Protein AF-A0A7W4D0I1-F1 (afdb_monomer_lite)

Foldseek 3Di:
DDPPADWDKDWDFDKDWAFDADPVRHFDADPVRHGDTDIDRPGTDIDTDGDPVRDDDDDDPDPCPPDPDAQADAAQPCLQVVLQVLLVVLVAHEDEEADPPDDQWDADLPNRYTYGYPPGHNLRSSLSSQLRSQCSVPPNPDDDDDDVVVSSVRSNVSSQVSCVVRVNHPDPPDD

Secondary structure (DSSP, 8-state):
--TTPPPEEEEEEEEEEEEPB-TTSPBPB-TTSPBPEEEEEEEEEEEEE--GGGS-SSPPPP--TT---PPPSPPPTTHHHHHHHHHHHTT-EEEEE--SS--SEEEETTTTEEEEESSS-HHHHHHHHHHHHHHHHHHTT--S-S-HHHHHHHHHHHHHHHHHHTT--S-----

pLDDT: mean 85.08, std 14.11, range [25.06, 98.12]

Sequence (175 aa):
MRRGETGIKVLAPITLREPRLDDAGRPVRDDQGRVMCRTQVVATKPVTVFDVRQTDGPPLPDPKIGEVVLLPGQAPAGLWERLQGLLEERGFDVRRGAELGGPNGYTDFGGRLVMVRDNVADAQAVKTLAHEAGHVLLHQDQASRDCRGILEVEAESVAYMVTSAHGLASTRLTT

Radius of gyration: 20.03 Å; chains: 1; bounding box: 41×49×53 Å

Structure (mmCIF, N/CA/C/O backbone):
data_AF-A0A7W4D0I1-F1
#
_entry.id   AF-A0A7W4D0I1-F1
#
loop_
_atom_site.group_PDB
_atom_site.id
_atom_site.type_symbol
_atom_site.label_atom_id
_atom_site.label_alt_id
_atom_site.label_comp_id
_atom_site.label_asym_id
_atom_site.label_entity_id
_atom_site.label_seq_id
_atom_site.pdbx_PDB_ins_code
_atom_site.Cartn_x
_atom_site.Cartn_y
_atom_site.Cartn_z
_atom_site.occupancy
_atom_site.B_iso_or_equiv
_atom_site.auth_seq_id
_atom_site.auth_comp_id
_atom_site.auth_asym_id
_atom_site.auth_atom_id
_atom_site.pdbx_PDB_model_num
ATOM 1 N N . MET A 1 1 ? -9.069 10.649 29.332 1.00 74.12 1 MET A N 1
ATOM 2 C CA . MET A 1 1 ? -9.319 11.841 28.490 1.00 74.12 1 MET A CA 1
ATOM 3 C C . MET A 1 1 ? -9.527 13.034 29.397 1.00 74.12 1 MET A C 1
ATOM 5 O O . MET A 1 1 ? -10.189 12.877 30.422 1.00 74.12 1 MET A O 1
ATOM 9 N N . ARG A 1 2 ? -8.956 14.191 29.054 1.00 81.38 2 ARG A N 1
ATOM 10 C CA . ARG A 1 2 ? -9.125 15.391 29.877 1.00 81.38 2 ARG A CA 1
ATOM 11 C C . ARG A 1 2 ? -10.527 15.965 29.739 1.00 81.38 2 ARG A C 1
ATOM 13 O O . ARG A 1 2 ? -11.190 15.840 28.710 1.00 81.38 2 ARG A O 1
ATOM 20 N N . ARG A 1 3 ? -11.001 16.576 30.822 1.00 75.19 3 ARG A N 1
ATOM 21 C CA . ARG A 1 3 ? -12.336 17.169 30.892 1.00 75.19 3 ARG A CA 1
ATOM 22 C C . ARG A 1 3 ? -12.398 18.401 29.982 1.00 75.19 3 ARG A C 1
ATOM 24 O O . ARG A 1 3 ? -11.591 19.304 30.148 1.00 75.19 3 ARG A O 1
ATOM 31 N N . GLY A 1 4 ? -13.378 18.448 29.076 1.00 82.44 4 GLY A N 1
ATOM 32 C CA . GLY A 1 4 ? -13.618 19.591 28.178 1.00 82.44 4 GLY A CA 1
ATOM 33 C C . GLY A 1 4 ? -13.060 19.447 26.757 1.00 82.44 4 GLY A C 1
ATOM 34 O O . GLY A 1 4 ? -13.296 20.325 25.937 1.00 82.44 4 GLY A O 1
ATOM 35 N N . GLU A 1 5 ? -12.369 18.349 26.448 1.00 84.38 5 GLU A N 1
ATOM 36 C CA . GLU A 1 5 ? -11.822 18.086 25.113 1.00 84.38 5 GLU A CA 1
ATOM 37 C C . GLU A 1 5 ? -12.913 17.656 24.113 1.00 84.38 5 GLU A C 1
ATOM 39 O O . GLU A 1 5 ? -13.774 16.827 24.426 1.00 84.38 5 GLU A O 1
ATOM 44 N N . THR A 1 6 ? -12.860 18.188 22.889 1.00 87.31 6 THR A N 1
ATOM 45 C CA . THR A 1 6 ? -13.791 17.830 21.805 1.00 87.31 6 THR A CA 1
ATOM 46 C C . THR A 1 6 ? -13.306 16.577 21.086 1.00 87.31 6 THR A C 1
ATOM 48 O O . THR A 1 6 ? -12.170 16.528 20.616 1.00 87.31 6 THR A O 1
ATOM 51 N N . GLY A 1 7 ? -14.175 15.571 20.981 1.00 87.06 7 GLY A N 1
ATOM 52 C CA . GLY A 1 7 ? -13.873 14.331 20.271 1.00 87.06 7 GLY A CA 1
ATOM 53 C C . GLY A 1 7 ? -14.017 14.452 18.750 1.00 87.06 7 GLY A C 1
ATOM 54 O O . GLY A 1 7 ? -14.880 15.170 18.245 1.00 87.06 7 GLY A O 1
ATOM 55 N N . ILE A 1 8 ? -13.200 13.694 18.025 1.00 91.25 8 ILE A N 1
ATOM 56 C CA . ILE A 1 8 ? -13.204 13.583 16.564 1.00 91.25 8 ILE A CA 1
ATOM 57 C C . ILE A 1 8 ? -14.154 12.452 16.164 1.00 91.25 8 ILE A C 1
ATOM 59 O O . ILE A 1 8 ? -14.132 11.370 16.756 1.00 91.25 8 ILE A O 1
ATOM 63 N N . LYS A 1 9 ? -14.999 12.679 15.153 1.00 92.81 9 LYS A N 1
ATOM 64 C CA . LYS A 1 9 ? -15.847 11.627 14.581 1.00 92.81 9 LYS A CA 1
ATOM 65 C C . LYS A 1 9 ? -15.093 10.891 13.482 1.00 92.81 9 LYS A C 1
ATOM 67 O O . LYS A 1 9 ? -14.682 11.505 12.505 1.00 92.81 9 LYS A O 1
ATOM 72 N N . VA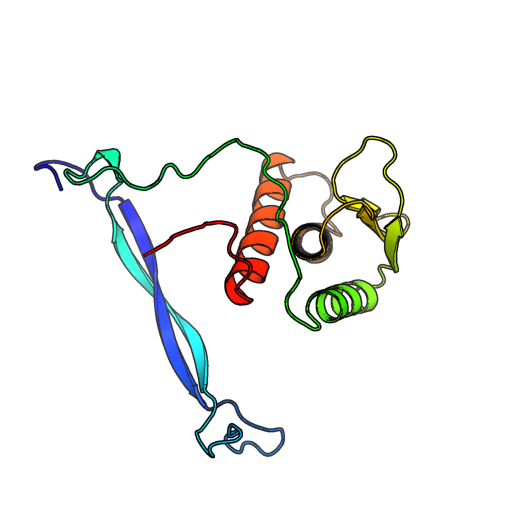L A 1 10 ? -14.964 9.577 13.629 1.00 90.56 10 VAL A N 1
ATOM 73 C CA . VAL A 1 10 ? -14.404 8.683 12.607 1.00 90.56 10 VAL A CA 1
ATOM 74 C C . VAL A 1 10 ? -15.415 7.600 12.260 1.00 90.56 10 VAL A C 1
ATOM 76 O O . VAL A 1 10 ? -16.260 7.239 13.081 1.00 90.56 10 VAL A O 1
ATOM 79 N N . LEU A 1 11 ? -15.355 7.082 11.037 1.00 92.12 11 LEU A N 1
ATOM 80 C CA . LEU A 1 11 ? -16.197 5.970 10.611 1.00 92.12 11 LEU A CA 1
ATOM 81 C C . LEU A 1 11 ? -15.545 4.653 11.039 1.00 92.12 11 LEU A C 1
ATOM 83 O O . LEU A 1 11 ? -14.493 4.281 10.530 1.00 92.12 11 LEU A O 1
ATOM 87 N N . ALA A 1 12 ? -16.171 3.945 11.977 1.00 88.00 12 ALA A N 1
ATOM 88 C CA . ALA A 1 12 ? -15.752 2.603 12.359 1.00 88.00 12 ALA A CA 1
ATOM 89 C C . ALA A 1 12 ? -16.418 1.561 11.451 1.00 88.00 12 ALA A C 1
ATOM 91 O O . ALA A 1 12 ? -17.631 1.657 11.221 1.00 88.00 12 ALA A O 1
ATOM 92 N N . PRO A 1 13 ? -15.676 0.546 10.976 1.00 88.69 13 PRO A N 1
ATOM 93 C CA . PRO A 1 13 ? -16.249 -0.527 10.181 1.00 88.69 13 PRO A CA 1
ATOM 94 C C . PRO A 1 13 ? -17.195 -1.388 11.025 1.00 88.69 13 PRO A C 1
ATOM 96 O O . PRO A 1 13 ? -16.907 -1.733 12.172 1.00 88.69 13 PRO A O 1
ATOM 99 N N . ILE A 1 14 ? -18.321 -1.768 10.433 1.00 91.06 14 ILE A N 1
ATOM 100 C CA . ILE A 1 14 ? -19.170 -2.864 10.892 1.00 91.06 14 ILE A CA 1
ATOM 101 C C . ILE A 1 14 ? -18.764 -4.075 10.063 1.00 91.06 14 ILE A C 1
ATOM 103 O O . ILE A 1 14 ? -18.907 -4.066 8.839 1.00 91.06 14 ILE A O 1
ATOM 107 N N . THR A 1 15 ? -18.216 -5.091 10.723 1.00 91.06 15 THR A N 1
ATOM 108 C CA . THR A 1 15 ? -17.700 -6.286 10.061 1.00 91.06 15 THR A CA 1
ATOM 109 C C . THR A 1 15 ? -18.642 -7.471 10.223 1.00 91.06 15 THR A C 1
ATOM 111 O O . THR A 1 15 ? -19.182 -7.719 11.300 1.00 91.06 15 THR A O 1
ATOM 114 N N . LEU A 1 16 ? -18.815 -8.219 9.138 1.00 91.62 16 LEU A N 1
ATOM 115 C CA . LEU A 1 16 ? -19.489 -9.507 9.111 1.00 91.62 16 LEU A CA 1
ATOM 116 C C . LEU A 1 16 ? -18.445 -10.592 8.845 1.00 91.62 16 LEU A C 1
ATOM 118 O O . LEU A 1 16 ? -17.603 -10.458 7.955 1.00 91.62 16 LEU A O 1
ATOM 122 N N . ARG A 1 17 ? -18.477 -11.660 9.641 1.00 91.62 17 ARG A N 1
ATOM 123 C CA . ARG A 1 17 ? -17.613 -12.824 9.450 1.00 91.62 17 ARG A CA 1
ATOM 124 C C . ARG A 1 17 ? -18.397 -13.883 8.688 1.00 91.62 17 ARG A C 1
ATOM 126 O O . ARG A 1 17 ? -19.325 -14.466 9.239 1.00 91.62 17 ARG A O 1
ATOM 133 N N . GLU A 1 18 ? -18.004 -14.137 7.446 1.00 91.62 18 GLU A N 1
ATOM 134 C CA . GLU A 1 18 ? -18.703 -15.058 6.547 1.00 91.62 18 GLU A CA 1
ATOM 135 C C . GLU A 1 18 ? -17.818 -16.249 6.173 1.00 91.62 18 GLU A C 1
ATOM 137 O O . GLU A 1 18 ? -16.609 -16.072 5.985 1.00 91.62 18 GLU A O 1
ATOM 142 N N . PRO A 1 19 ? -18.382 -17.461 6.033 1.00 92.38 19 PRO A N 1
ATOM 143 C CA . PRO A 1 19 ? -17.672 -18.596 5.460 1.00 92.38 19 PRO A CA 1
ATOM 144 C C . PRO A 1 19 ? -17.138 -18.269 4.066 1.00 92.38 19 PRO A C 1
ATOM 146 O O . PRO A 1 19 ? -17.846 -17.724 3.221 1.00 92.38 19 PRO A O 1
ATOM 149 N N . ARG A 1 20 ? -15.887 -18.634 3.807 1.00 91.00 20 ARG A N 1
ATOM 150 C CA . ARG A 1 20 ? -15.332 -18.609 2.459 1.00 91.00 20 ARG A CA 1
ATOM 151 C C . ARG A 1 20 ? -15.900 -19.807 1.702 1.00 91.00 20 ARG A C 1
ATOM 153 O O . ARG A 1 20 ? -15.850 -20.919 2.222 1.00 91.00 20 ARG A O 1
ATOM 160 N N . LEU A 1 21 ? -16.456 -19.581 0.517 1.00 92.12 21 LEU A N 1
ATOM 161 C CA . LEU A 1 21 ? -17.089 -20.626 -0.289 1.00 92.12 21 LEU A CA 1
ATOM 162 C C . LEU A 1 21 ? -16.170 -21.055 -1.444 1.00 92.12 21 LEU A C 1
ATOM 164 O O . LEU A 1 21 ? -15.395 -20.235 -1.937 1.00 92.12 21 LEU A O 1
ATOM 168 N N . ASP A 1 22 ? -16.236 -22.332 -1.825 1.00 90.06 22 ASP A N 1
ATOM 169 C CA . ASP A 1 22 ? -15.655 -22.864 -3.064 1.00 90.06 22 ASP A CA 1
ATOM 170 C C . ASP A 1 22 ? -16.559 -22.560 -4.279 1.00 90.06 22 ASP A C 1
ATOM 172 O O . ASP A 1 22 ? -17.655 -22.014 -4.129 1.00 90.06 22 ASP A O 1
ATOM 176 N N . ASP A 1 23 ? -16.123 -22.937 -5.484 1.00 87.06 23 ASP A N 1
ATOM 177 C CA . ASP A 1 23 ? -16.880 -22.719 -6.730 1.00 87.06 23 ASP A CA 1
ATOM 178 C C . ASP A 1 23 ? -18.239 -23.447 -6.755 1.00 87.06 23 ASP A C 1
ATOM 180 O O . ASP A 1 23 ? -19.122 -23.107 -7.541 1.00 87.06 23 ASP A O 1
ATOM 184 N N . ALA A 1 24 ? -18.434 -24.433 -5.874 1.00 88.81 24 ALA A N 1
ATOM 185 C CA . ALA A 1 24 ? -19.689 -25.157 -5.688 1.00 88.81 24 ALA A CA 1
ATOM 186 C C . ALA A 1 24 ? -20.555 -24.574 -4.550 1.00 88.81 24 ALA A C 1
ATOM 188 O O . ALA A 1 24 ? -21.575 -25.164 -4.188 1.00 88.81 24 ALA A O 1
ATOM 189 N N . GLY A 1 25 ? -20.161 -23.437 -3.963 1.00 87.81 25 GLY A N 1
ATOM 190 C CA . GLY A 1 25 ? -20.889 -22.763 -2.888 1.00 87.81 25 GLY A CA 1
ATOM 191 C C . GLY A 1 25 ? -20.739 -23.413 -1.508 1.00 87.81 25 GLY A C 1
ATOM 192 O O . GLY A 1 25 ? -21.518 -23.114 -0.602 1.00 87.81 25 GLY A O 1
ATOM 193 N N . ARG A 1 26 ? -19.767 -24.309 -1.313 1.00 90.62 26 ARG A N 1
ATOM 194 C CA . ARG A 1 26 ? -19.550 -25.026 -0.046 1.00 90.62 26 ARG A CA 1
ATOM 195 C C . ARG A 1 26 ? -18.470 -24.341 0.794 1.00 90.62 26 ARG A C 1
ATOM 197 O O . ARG A 1 26 ? -17.497 -23.845 0.232 1.00 90.62 26 ARG A O 1
ATOM 204 N N . PRO A 1 27 ? -18.575 -24.342 2.136 1.00 92.06 27 PRO A N 1
ATOM 205 C CA . PRO A 1 27 ? -17.552 -23.752 2.992 1.00 92.06 27 PRO A CA 1
ATOM 206 C C . PRO A 1 27 ? -16.183 -24.425 2.829 1.00 92.06 27 PRO A C 1
ATOM 208 O O . PRO A 1 27 ? -16.045 -25.629 3.058 1.00 92.06 27 PRO A O 1
ATOM 211 N N . VAL A 1 28 ? -15.167 -23.629 2.504 1.00 93.25 28 VAL A N 1
ATOM 212 C CA . VAL A 1 28 ? -13.758 -24.038 2.482 1.00 93.25 28 VAL A CA 1
ATOM 213 C C . VAL A 1 28 ? -13.300 -24.320 3.911 1.00 93.25 28 VAL A C 1
ATOM 215 O O . VAL A 1 28 ? -13.647 -23.581 4.838 1.00 93.25 28 VAL A O 1
ATOM 218 N N . ARG A 1 29 ? -12.521 -25.386 4.105 1.00 92.38 29 ARG A N 1
ATOM 219 C CA . ARG A 1 29 ? -11.998 -25.798 5.414 1.00 92.38 29 ARG A CA 1
ATOM 220 C C . ARG A 1 29 ? -10.472 -25.790 5.426 1.00 92.38 29 ARG A C 1
ATOM 222 O O . ARG A 1 29 ? -9.863 -26.048 4.394 1.00 92.38 29 ARG A O 1
ATOM 229 N N . ASP A 1 30 ? -9.890 -25.476 6.581 1.00 90.06 30 ASP A N 1
ATOM 230 C CA . ASP A 1 30 ? -8.450 -25.595 6.826 1.00 90.06 30 ASP A CA 1
ATOM 231 C C . ASP A 1 30 ? -8.031 -27.066 7.031 1.00 90.06 30 ASP A C 1
ATOM 233 O O . ASP A 1 30 ? -8.876 -27.962 7.119 1.00 90.06 30 ASP A O 1
ATOM 237 N N . ASP A 1 31 ? -6.726 -27.310 7.158 1.00 88.19 31 ASP A N 1
ATOM 238 C CA . ASP A 1 31 ? -6.145 -28.648 7.372 1.00 88.19 31 ASP A CA 1
ATOM 239 C C . ASP A 1 31 ? -6.618 -29.324 8.675 1.00 88.19 31 ASP A C 1
ATOM 241 O O . ASP A 1 31 ? -6.450 -30.526 8.866 1.00 88.19 31 ASP A O 1
ATOM 245 N N . GLN A 1 32 ? -7.231 -28.560 9.585 1.00 87.19 32 GLN A N 1
ATOM 246 C CA . GLN A 1 32 ? -7.819 -29.039 10.839 1.00 87.19 32 GLN A CA 1
ATOM 247 C C . GLN A 1 32 ? -9.346 -29.206 10.737 1.00 87.19 32 GLN A C 1
ATOM 249 O O . GLN A 1 32 ? -10.022 -29.443 11.740 1.00 87.19 32 GLN A O 1
ATOM 254 N N . GLY A 1 33 ? -9.913 -29.074 9.535 1.00 87.25 33 GLY A N 1
ATOM 255 C CA . GLY A 1 33 ? -11.338 -29.222 9.261 1.00 87.25 33 GLY A CA 1
ATOM 256 C C . GLY A 1 33 ? -12.199 -28.031 9.693 1.00 87.25 33 GLY A C 1
ATOM 257 O O . GLY A 1 33 ? -13.430 -28.128 9.635 1.00 87.25 33 GLY A O 1
ATOM 258 N N . ARG A 1 34 ? -11.618 -26.902 10.113 1.00 89.56 34 ARG A N 1
ATOM 259 C CA . ARG A 1 34 ? -12.363 -25.700 10.523 1.00 89.56 34 ARG A CA 1
ATOM 260 C C . ARG A 1 34 ? -12.749 -24.874 9.307 1.00 89.56 34 ARG A C 1
ATOM 262 O O . ARG A 1 34 ? -11.950 -24.694 8.398 1.00 89.56 34 ARG A O 1
ATOM 269 N N . VAL A 1 35 ? -13.970 -24.337 9.302 1.00 89.81 35 VAL A N 1
ATOM 270 C CA . VAL A 1 35 ? -14.434 -23.461 8.218 1.00 89.81 35 VAL A CA 1
ATOM 271 C C . VAL A 1 35 ? -13.585 -22.196 8.186 1.00 89.81 35 VAL A C 1
ATOM 273 O O . VAL A 1 35 ? -13.509 -21.454 9.168 1.00 89.81 35 VAL A O 1
ATOM 276 N N . MET A 1 36 ? -12.962 -21.948 7.040 1.00 89.88 36 MET A N 1
ATOM 277 C CA . MET A 1 36 ? -12.263 -20.704 6.780 1.00 89.88 36 MET A CA 1
ATOM 278 C C . MET A 1 36 ? -13.299 -19.601 6.601 1.00 89.88 36 MET A C 1
ATOM 280 O O . MET A 1 36 ? -14.195 -19.709 5.766 1.00 89.88 36 MET A O 1
ATOM 284 N N . CYS A 1 37 ? -13.172 -18.524 7.370 1.00 88.75 37 CYS A N 1
ATOM 285 C CA . CYS A 1 37 ? -14.027 -17.352 7.228 1.00 88.75 37 CYS A CA 1
ATOM 286 C C . CYS A 1 37 ? -13.229 -16.180 6.670 1.00 88.75 37 CYS A C 1
ATOM 288 O O . CYS A 1 37 ? -12.054 -16.013 7.000 1.00 88.75 37 CYS A O 1
ATOM 290 N N . ARG A 1 38 ? -13.895 -15.326 5.900 1.00 86.06 38 ARG A N 1
ATOM 291 C CA . ARG A 1 38 ? -13.413 -13.982 5.586 1.00 86.06 38 ARG A CA 1
ATOM 292 C C . ARG A 1 38 ? -14.179 -12.959 6.418 1.00 86.06 38 ARG A C 1
ATOM 294 O O . ARG A 1 38 ? -15.357 -13.146 6.721 1.00 86.06 38 ARG A O 1
ATOM 301 N N . THR A 1 39 ? -13.504 -11.881 6.782 1.00 86.94 39 THR A N 1
ATOM 302 C CA . THR A 1 39 ? -14.136 -10.722 7.412 1.00 86.94 39 THR A CA 1
ATOM 303 C C . THR A 1 39 ? -14.429 -9.704 6.322 1.00 86.94 39 THR A C 1
ATOM 305 O O . THR A 1 39 ? -13.515 -9.301 5.607 1.00 86.94 39 THR A O 1
ATOM 308 N N . GLN A 1 40 ? -15.684 -9.290 6.193 1.00 83.69 40 GLN A N 1
ATOM 309 C CA . GLN A 1 40 ? -16.110 -8.274 5.237 1.00 83.69 40 GLN A CA 1
ATOM 310 C C . GLN A 1 40 ? -16.647 -7.054 5.981 1.00 83.69 40 GLN A C 1
ATOM 312 O O . GLN A 1 40 ? -17.419 -7.189 6.927 1.00 83.69 40 GLN A O 1
ATOM 317 N N . VAL A 1 41 ? -16.252 -5.854 5.557 1.00 88.19 41 VAL A N 1
ATOM 318 C CA . VAL A 1 41 ? -16.891 -4.614 6.016 1.00 88.19 41 VAL A CA 1
ATOM 319 C C . VAL A 1 41 ? -18.219 -4.477 5.277 1.00 88.19 41 VAL A C 1
ATOM 321 O O . VAL A 1 41 ? -18.233 -4.418 4.051 1.00 88.19 41 VAL A O 1
ATOM 324 N N . VAL A 1 42 ? -19.327 -4.455 6.015 1.00 93.88 42 VAL A N 1
ATOM 325 C CA . VAL A 1 42 ? -20.687 -4.396 5.446 1.00 93.88 42 VAL A CA 1
ATOM 326 C C . VAL A 1 42 ? -21.343 -3.028 5.610 1.00 93.88 42 VAL A C 1
ATOM 328 O O . VAL A 1 42 ? -22.264 -2.692 4.876 1.00 93.88 42 VAL A O 1
ATOM 331 N N . ALA A 1 43 ? -20.871 -2.228 6.564 1.00 93.56 43 ALA A N 1
ATOM 332 C CA . ALA A 1 43 ? -21.325 -0.862 6.797 1.00 93.56 43 ALA A CA 1
ATOM 333 C C . ALA A 1 43 ? -20.277 -0.095 7.614 1.00 93.56 43 ALA A C 1
ATOM 335 O O . ALA A 1 43 ? -19.282 -0.666 8.066 1.00 93.56 43 ALA A O 1
ATOM 336 N N . THR A 1 44 ? -20.515 1.192 7.853 1.00 93.75 44 THR A N 1
ATOM 337 C CA . THR A 1 44 ? -19.749 1.986 8.816 1.00 93.75 44 THR A CA 1
ATOM 338 C C . THR A 1 44 ? -20.685 2.717 9.771 1.00 93.75 44 THR A C 1
ATOM 340 O O . THR A 1 44 ? -21.840 2.992 9.446 1.00 93.75 44 THR A O 1
ATOM 343 N N . LYS A 1 45 ? -20.198 3.021 10.976 1.00 92.50 45 LYS A N 1
ATOM 344 C CA . LYS A 1 45 ? -20.905 3.875 11.938 1.00 92.50 45 LYS A CA 1
ATOM 345 C C . LYS A 1 45 ? -19.982 4.967 12.473 1.00 92.50 45 LYS A C 1
ATOM 347 O O . LYS A 1 45 ? -18.807 4.686 12.714 1.00 92.50 45 LYS A O 1
ATOM 352 N N . PRO A 1 46 ? -20.481 6.190 12.710 1.00 93.94 46 PRO A N 1
ATOM 353 C CA . PRO A 1 46 ? -19.680 7.226 13.341 1.00 93.94 46 PRO A CA 1
ATOM 354 C C . PRO A 1 46 ? -19.384 6.848 14.797 1.00 93.94 46 PRO A C 1
ATOM 356 O O . PRO A 1 46 ? -20.294 6.583 15.584 1.00 93.94 46 PRO A O 1
ATOM 359 N N . VAL A 1 47 ? -18.110 6.863 15.171 1.00 92.44 47 VAL A N 1
ATOM 360 C CA . VAL A 1 47 ? -17.638 6.714 16.552 1.00 92.44 47 VAL A CA 1
ATOM 361 C C . VAL A 1 47 ? -16.804 7.925 16.943 1.00 92.44 47 VAL A C 1
ATOM 363 O O . VAL A 1 47 ? -16.266 8.626 16.087 1.00 92.44 47 VAL A O 1
ATOM 366 N N . THR A 1 48 ? -16.733 8.205 18.241 1.00 91.75 48 THR A N 1
ATOM 367 C CA . THR A 1 48 ? -15.908 9.296 18.766 1.00 91.75 48 THR A CA 1
ATOM 368 C C . THR A 1 48 ? -14.550 8.747 19.190 1.00 91.75 48 THR A C 1
ATOM 370 O O . THR A 1 48 ? -14.498 7.817 19.992 1.00 91.75 48 THR A O 1
ATOM 373 N N . VAL A 1 49 ? -13.475 9.356 18.701 1.00 88.94 49 VAL A N 1
ATOM 374 C CA . VAL A 1 49 ? -12.098 9.151 19.172 1.00 88.94 49 VAL A CA 1
ATOM 375 C C . VAL A 1 49 ? -11.529 10.473 19.691 1.00 88.94 49 VAL A C 1
ATOM 377 O O . VAL A 1 49 ? -12.086 11.537 19.425 1.00 88.94 49 VAL A O 1
ATOM 380 N N . PHE A 1 50 ? -10.435 10.416 20.445 1.00 86.75 50 PHE A N 1
ATOM 381 C CA . PHE A 1 50 ? -9.719 11.593 20.942 1.00 86.75 50 PHE A CA 1
ATOM 382 C C . PHE A 1 50 ? -8.279 11.542 20.435 1.00 86.75 50 PHE A C 1
ATOM 384 O O . PHE A 1 50 ? -7.702 10.458 20.347 1.00 86.75 50 PHE A O 1
ATOM 391 N N . ASP A 1 51 ? -7.708 12.697 20.101 1.00 83.31 51 ASP A N 1
ATOM 392 C CA . ASP A 1 51 ? -6.282 12.801 19.786 1.00 83.31 51 ASP A CA 1
ATOM 393 C C . ASP A 1 51 ? -5.465 12.417 21.030 1.00 83.31 51 ASP A C 1
ATOM 395 O O . ASP A 1 51 ? -5.857 12.739 22.155 1.00 83.31 51 ASP A O 1
ATOM 399 N N . VAL A 1 52 ? -4.326 11.739 20.852 1.00 81.06 52 VAL A N 1
ATOM 400 C CA . VAL A 1 52 ? -3.459 11.331 21.973 1.00 81.06 52 VAL A CA 1
ATOM 401 C C . VAL A 1 52 ? -3.111 12.514 22.876 1.00 81.06 52 VAL A C 1
ATOM 403 O O . VAL A 1 52 ? -3.119 12.378 24.100 1.00 81.06 52 VAL A O 1
ATOM 406 N N . ARG A 1 53 ? -2.914 13.704 22.294 1.00 82.00 53 ARG A N 1
ATOM 407 C CA . ARG A 1 53 ? -2.613 14.934 23.027 1.00 82.00 53 ARG A CA 1
ATOM 408 C C . ARG A 1 53 ? -3.728 15.314 23.986 1.00 82.00 53 ARG A C 1
ATOM 410 O O . ARG A 1 53 ? -3.413 15.968 24.965 1.00 82.00 53 ARG A O 1
ATOM 417 N N . GLN A 1 54 ? -4.981 14.908 23.748 1.00 86.19 54 GLN A N 1
ATOM 418 C CA . GLN A 1 54 ? -6.177 15.158 24.578 1.00 86.19 54 GLN A CA 1
ATOM 419 C C . GLN A 1 54 ? -6.376 14.118 25.696 1.00 86.19 54 GLN A C 1
ATOM 421 O O . GLN A 1 54 ? -7.314 14.196 26.503 1.00 86.19 54 GLN A O 1
ATOM 426 N N . THR A 1 55 ? -5.517 13.103 25.734 1.00 83.00 55 THR A N 1
ATOM 427 C CA . THR A 1 55 ? -5.559 12.029 26.722 1.00 83.00 55 THR A CA 1
ATOM 428 C C . THR A 1 55 ? -4.418 12.168 27.720 1.00 83.00 55 THR A C 1
ATOM 430 O O . THR A 1 55 ? -3.370 12.720 27.401 1.00 83.00 55 THR A O 1
ATOM 433 N N . ASP A 1 56 ? -4.648 11.686 28.939 1.00 83.38 56 ASP A N 1
ATOM 434 C CA . ASP A 1 56 ? -3.595 11.490 29.930 1.00 83.38 56 ASP A CA 1
ATOM 435 C C . ASP A 1 56 ? -3.312 9.990 29.985 1.00 83.38 56 ASP A C 1
ATOM 437 O O . ASP A 1 56 ? -4.247 9.182 29.933 1.00 83.38 56 ASP A O 1
ATOM 441 N N . GLY A 1 57 ? -2.042 9.616 30.071 1.00 80.88 57 GLY A N 1
ATOM 442 C CA . GLY A 1 57 ? -1.616 8.224 30.068 1.00 80.88 57 GLY A CA 1
ATOM 443 C C . GLY A 1 57 ? -0.137 8.085 29.717 1.00 80.88 57 GLY A C 1
ATOM 444 O O . GLY A 1 57 ? 0.537 9.092 29.485 1.00 80.88 57 GLY A O 1
ATOM 445 N N . PRO A 1 58 ? 0.378 6.845 29.692 1.00 77.38 58 PRO A N 1
ATOM 446 C CA . PRO A 1 58 ? 1.732 6.577 29.237 1.00 77.38 58 PRO A CA 1
ATOM 447 C C . PRO A 1 58 ? 1.932 7.111 27.812 1.00 77.38 58 PRO A C 1
ATOM 449 O O . PRO A 1 58 ? 0.999 7.026 27.005 1.00 77.38 58 PRO A O 1
ATOM 452 N N . PRO A 1 59 ? 3.122 7.639 27.479 1.00 72.56 59 PRO A N 1
ATOM 453 C CA . PRO A 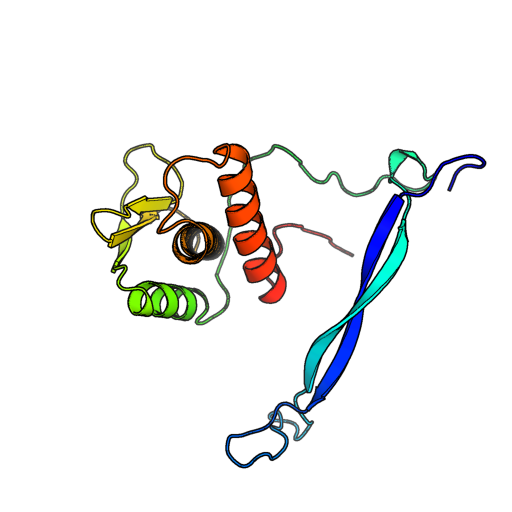1 59 ? 3.418 8.039 26.112 1.00 72.56 59 PRO A CA 1
ATOM 454 C C . PRO A 1 59 ? 3.243 6.838 25.179 1.00 72.56 59 PRO A C 1
ATOM 456 O O . PRO A 1 59 ? 3.717 5.737 25.467 1.00 72.56 59 PRO A O 1
ATOM 459 N N . LEU A 1 60 ? 2.545 7.054 24.064 1.00 72.75 60 LEU A N 1
ATOM 460 C CA . LEU A 1 60 ? 2.494 6.067 22.992 1.00 72.75 60 LEU A CA 1
ATOM 461 C C . LEU A 1 60 ? 3.890 5.929 22.362 1.00 72.75 60 LEU A C 1
ATOM 463 O O . LEU A 1 60 ? 4.664 6.892 22.398 1.00 72.75 60 LEU A O 1
ATOM 467 N N . PRO A 1 61 ? 4.215 4.766 21.769 1.00 74.38 61 PRO A N 1
ATOM 468 C CA . PRO A 1 61 ? 5.411 4.631 20.951 1.00 74.38 61 PRO A CA 1
ATOM 469 C C . PRO A 1 61 ? 5.474 5.757 19.916 1.00 74.38 61 PRO A C 1
ATOM 471 O O . PRO A 1 61 ? 4.461 6.058 19.279 1.00 74.38 61 PRO A O 1
ATOM 474 N N . ASP A 1 62 ? 6.647 6.377 19.767 1.00 65.81 62 ASP A N 1
ATOM 475 C CA . ASP A 1 62 ? 6.859 7.413 18.758 1.00 65.81 62 ASP A CA 1
ATOM 476 C C . ASP A 1 62 ? 6.540 6.825 17.374 1.00 65.81 62 ASP A C 1
ATOM 478 O O . ASP A 1 62 ? 7.171 5.839 16.970 1.00 65.81 62 ASP A O 1
ATOM 482 N N . PRO A 1 63 ? 5.565 7.390 16.641 1.00 60.59 63 PRO A N 1
ATOM 483 C CA . PRO A 1 63 ? 5.199 6.884 15.329 1.00 60.59 63 PRO A CA 1
ATOM 484 C C . PRO A 1 63 ? 6.289 7.107 14.263 1.00 60.59 63 PRO A C 1
ATOM 486 O O . PRO A 1 63 ? 6.079 6.686 13.127 1.00 60.59 63 PRO A O 1
ATOM 489 N N . LYS A 1 64 ? 7.436 7.736 14.593 1.00 61.09 64 LYS A N 1
ATOM 490 C CA . LYS A 1 64 ? 8.562 8.013 13.674 1.00 61.09 64 LYS A CA 1
ATOM 491 C C . LYS A 1 64 ? 8.098 8.706 12.388 1.00 61.09 64 LYS A C 1
ATOM 493 O O . LYS A 1 64 ? 8.588 8.437 11.291 1.00 61.09 64 LYS A O 1
ATOM 498 N N . ILE A 1 65 ? 7.106 9.591 12.518 1.00 57.28 65 ILE A N 1
ATOM 499 C CA . ILE A 1 65 ? 6.504 10.302 11.386 1.00 57.28 65 ILE A CA 1
ATOM 500 C C . ILE A 1 65 ? 7.578 11.201 10.765 1.00 57.28 65 ILE A C 1
ATOM 502 O O . ILE A 1 65 ? 8.036 12.149 11.395 1.00 57.28 65 ILE A O 1
ATOM 506 N N . GLY A 1 66 ? 7.965 10.899 9.525 1.00 55.72 66 GLY A N 1
ATOM 507 C CA . GLY A 1 66 ? 8.968 11.653 8.765 1.00 55.72 66 GLY A CA 1
ATOM 508 C C . GLY A 1 66 ? 10.330 10.966 8.628 1.00 55.72 66 GLY A C 1
ATOM 509 O O . GLY A 1 66 ? 11.152 11.430 7.841 1.00 55.72 66 GLY A O 1
ATOM 510 N N . GLU A 1 67 ? 10.576 9.847 9.317 1.00 63.88 67 GLU A N 1
ATOM 511 C CA . GLU A 1 67 ? 11.780 9.042 9.086 1.00 63.88 67 GLU A CA 1
ATOM 512 C C . GLU A 1 67 ? 11.559 8.075 7.912 1.00 63.88 67 GLU A C 1
ATOM 514 O O . GLU A 1 67 ? 10.716 7.178 7.971 1.00 63.88 67 GLU A O 1
ATOM 519 N N . VAL A 1 68 ? 12.342 8.222 6.839 1.00 64.81 68 VAL A N 1
ATOM 520 C CA . VAL A 1 68 ? 12.345 7.259 5.728 1.00 64.81 68 VAL A CA 1
ATOM 521 C C . VAL A 1 68 ? 13.123 6.018 6.163 1.00 64.81 68 VAL A C 1
ATOM 523 O O . VAL A 1 68 ? 14.345 5.954 6.043 1.00 64.81 68 VAL A O 1
ATOM 526 N N . VAL A 1 69 ? 12.409 5.023 6.687 1.00 76.06 69 VAL A N 1
ATOM 527 C CA . VAL A 1 69 ? 12.976 3.719 7.053 1.00 76.06 69 VAL A CA 1
ATOM 528 C C . VAL A 1 69 ? 12.502 2.676 6.048 1.00 76.06 69 VAL A C 1
ATOM 530 O O . VAL A 1 69 ? 11.312 2.373 5.971 1.00 76.06 69 VAL A O 1
ATOM 533 N N . LEU A 1 70 ? 13.436 2.123 5.271 1.00 83.56 70 LEU A N 1
ATOM 534 C CA . LEU A 1 70 ? 13.139 1.016 4.359 1.00 83.56 70 LEU A CA 1
ATOM 535 C C . LEU A 1 70 ? 12.772 -0.234 5.163 1.00 83.56 70 LEU A C 1
ATOM 537 O O . LEU A 1 70 ? 13.433 -0.552 6.154 1.00 83.56 70 LEU A O 1
ATOM 541 N N . LEU A 1 71 ? 11.744 -0.960 4.721 1.00 84.75 71 LEU A N 1
ATOM 542 C CA . LEU A 1 71 ? 11.325 -2.205 5.361 1.00 84.75 71 LEU A CA 1
ATOM 543 C C . LEU A 1 71 ? 12.376 -3.305 5.137 1.00 84.75 71 LEU A C 1
ATOM 545 O O . LEU A 1 71 ? 12.615 -3.692 3.991 1.00 84.75 71 LEU A O 1
ATOM 549 N N . PRO A 1 72 ? 13.006 -3.842 6.196 1.00 87.31 72 PRO A N 1
ATOM 550 C CA . PRO A 1 72 ? 13.912 -4.970 6.057 1.00 87.31 72 PRO A CA 1
ATOM 551 C C . PRO A 1 72 ? 13.132 -6.289 5.949 1.00 87.31 72 PRO A C 1
ATOM 553 O O . PRO A 1 72 ? 11.989 -6.395 6.392 1.00 87.31 72 PRO A O 1
ATOM 556 N N . GLY A 1 73 ? 13.799 -7.331 5.457 1.00 90.38 73 GLY A N 1
ATOM 557 C CA . GLY A 1 73 ? 13.303 -8.705 5.527 1.00 90.38 73 GLY A CA 1
ATOM 558 C C . GLY A 1 73 ? 12.485 -9.173 4.321 1.00 90.38 73 GLY A C 1
ATOM 559 O O . GLY A 1 73 ? 12.488 -8.564 3.253 1.00 90.38 73 GLY A O 1
ATOM 560 N N . GLN A 1 74 ? 11.844 -10.324 4.510 1.00 92.06 74 GLN A N 1
ATOM 561 C CA . GLN A 1 74 ? 11.156 -11.088 3.470 1.00 92.06 74 GLN A CA 1
ATOM 562 C C . GLN A 1 74 ? 9.719 -10.604 3.260 1.00 92.06 74 GLN A C 1
ATOM 564 O O . GLN A 1 74 ? 9.045 -10.199 4.209 1.00 92.06 74 GLN A O 1
ATOM 569 N N . ALA A 1 75 ? 9.235 -10.685 2.022 1.00 91.50 75 ALA A N 1
ATOM 570 C CA . ALA A 1 75 ? 7.832 -10.448 1.711 1.00 91.50 75 ALA A CA 1
ATOM 571 C C . ALA A 1 75 ? 6.968 -11.697 1.990 1.00 91.50 75 ALA A C 1
ATOM 573 O O . ALA A 1 75 ? 7.461 -12.824 1.912 1.00 91.50 75 ALA A O 1
ATOM 574 N N . PRO A 1 76 ? 5.659 -11.534 2.260 1.00 91.94 76 PRO A N 1
ATOM 575 C CA . PRO A 1 76 ? 4.703 -12.627 2.287 1.00 91.94 76 PRO A CA 1
ATOM 576 C C . PRO A 1 76 ? 4.703 -13.377 0.959 1.00 91.94 76 PRO A C 1
ATOM 578 O O . PRO A 1 76 ? 4.648 -12.768 -0.113 1.00 91.94 76 PRO A O 1
ATOM 581 N N . ALA A 1 77 ? 4.706 -14.705 1.042 1.00 91.31 77 ALA A N 1
ATOM 582 C CA . ALA A 1 77 ? 4.789 -15.570 -0.125 1.00 91.31 77 ALA A CA 1
ATOM 583 C C . ALA A 1 77 ? 3.690 -15.259 -1.161 1.00 91.31 77 ALA A C 1
ATOM 585 O O . ALA A 1 77 ? 2.496 -15.124 -0.844 1.00 91.31 77 ALA A O 1
ATOM 586 N N . GLY A 1 78 ? 4.099 -15.142 -2.424 1.00 94.06 78 GLY A N 1
ATOM 587 C CA . GLY A 1 78 ? 3.203 -14.903 -3.549 1.00 94.06 78 GLY A CA 1
ATOM 588 C C . GLY A 1 78 ? 2.672 -13.469 -3.664 1.00 94.06 78 GLY A C 1
ATOM 589 O O . GLY A 1 78 ? 1.866 -13.208 -4.553 1.00 94.06 78 GLY A O 1
ATOM 590 N N . LEU A 1 79 ? 2.985 -12.555 -2.731 1.00 95.19 79 LEU A N 1
ATOM 591 C CA . LEU A 1 79 ? 2.407 -11.205 -2.760 1.00 95.19 79 LEU A CA 1
ATOM 592 C C . LEU A 1 79 ? 2.992 -10.368 -3.898 1.00 95.19 79 LEU A C 1
ATOM 594 O O . LEU A 1 79 ? 2.242 -9.651 -4.554 1.00 95.19 79 LEU A O 1
ATOM 598 N N . TRP A 1 80 ? 4.292 -10.509 -4.159 1.00 96.81 80 TRP A N 1
ATOM 599 C CA . TRP A 1 80 ? 4.929 -9.900 -5.323 1.00 96.81 80 TRP A CA 1
ATOM 600 C C . TRP A 1 80 ? 4.250 -10.365 -6.612 1.00 96.81 80 TRP A C 1
ATOM 602 O O . TRP A 1 80 ? 3.760 -9.547 -7.380 1.00 96.81 80 TRP A O 1
ATOM 612 N N . GLU A 1 81 ? 4.138 -11.677 -6.800 1.00 97.69 81 GLU A N 1
ATOM 613 C CA . GLU A 1 81 ? 3.610 -12.305 -8.009 1.00 97.69 81 GLU A CA 1
ATOM 614 C C . GLU A 1 81 ? 2.146 -11.928 -8.252 1.00 97.69 81 GLU A C 1
ATOM 616 O O . GLU A 1 81 ? 1.746 -11.688 -9.386 1.00 97.69 81 GLU A O 1
ATOM 621 N N . ARG A 1 82 ? 1.339 -11.816 -7.189 1.00 97.50 82 ARG A N 1
ATOM 622 C CA . ARG A 1 82 ? -0.055 -11.360 -7.300 1.00 97.50 82 ARG A CA 1
ATOM 623 C C . ARG A 1 82 ? -0.161 -9.895 -7.718 1.00 97.50 82 ARG A C 1
ATOM 625 O O . ARG A 1 82 ? -1.020 -9.565 -8.528 1.00 97.50 82 ARG A O 1
ATOM 632 N N . LEU A 1 83 ? 0.680 -9.020 -7.162 1.00 97.69 83 LEU A N 1
ATOM 633 C CA . LEU A 1 83 ? 0.711 -7.606 -7.548 1.00 97.69 83 LEU A CA 1
ATOM 634 C C . LEU A 1 83 ? 1.243 -7.431 -8.972 1.00 97.69 83 LEU A C 1
ATOM 636 O O . LEU A 1 83 ? 0.696 -6.639 -9.734 1.00 97.69 83 LEU A O 1
ATOM 640 N N . GLN A 1 84 ? 2.263 -8.203 -9.339 1.00 98.12 84 GLN A N 1
ATOM 641 C CA . GLN A 1 84 ? 2.794 -8.252 -10.692 1.00 98.12 84 GLN A CA 1
ATOM 642 C C . GLN A 1 84 ? 1.721 -8.703 -11.688 1.00 98.12 84 GLN A C 1
ATOM 644 O O . GLN A 1 84 ? 1.450 -7.975 -12.635 1.00 98.12 84 GLN A O 1
ATOM 649 N N . GLY A 1 85 ? 1.047 -9.828 -11.435 1.00 98.06 85 GLY A N 1
ATOM 650 C CA . GLY A 1 85 ? -0.024 -10.318 -12.306 1.00 98.06 85 GLY A CA 1
ATOM 651 C C . GLY A 1 85 ? -1.160 -9.305 -12.469 1.00 98.06 85 GLY A C 1
ATOM 652 O O . GLY A 1 85 ? -1.625 -9.074 -13.578 1.00 98.06 85 GLY A O 1
ATOM 653 N N . LEU A 1 86 ? -1.547 -8.614 -11.390 1.00 97.50 86 LEU A N 1
ATOM 654 C CA . LEU A 1 86 ? -2.536 -7.533 -11.453 1.00 97.50 86 LEU A CA 1
ATOM 655 C C . LEU A 1 86 ? -2.099 -6.388 -12.383 1.00 97.50 86 LEU A C 1
ATOM 657 O O . LEU A 1 86 ? -2.914 -5.850 -13.130 1.00 97.50 86 LEU A O 1
ATOM 661 N N . LEU A 1 87 ? -0.830 -5.987 -12.328 1.00 97.38 87 LEU A N 1
ATOM 662 C CA . LEU A 1 87 ? -0.274 -4.937 -13.185 1.00 97.38 87 LEU A CA 1
ATOM 663 C C . LEU A 1 87 ? -0.162 -5.392 -14.647 1.00 97.38 87 LEU A C 1
ATOM 665 O O . LEU A 1 87 ? -0.511 -4.635 -15.556 1.00 97.38 87 LEU A O 1
ATOM 669 N N . GLU A 1 88 ? 0.236 -6.641 -14.872 1.00 97.50 88 GLU A N 1
ATOM 670 C CA . GLU A 1 88 ? 0.314 -7.268 -16.194 1.00 97.50 88 GLU A CA 1
ATOM 671 C C . GLU A 1 88 ? -1.069 -7.408 -16.844 1.00 97.50 88 GLU A C 1
ATOM 673 O O . GLU A 1 88 ? -1.227 -7.106 -18.026 1.00 97.50 88 GLU A O 1
ATOM 678 N N . GLU A 1 89 ? -2.110 -7.743 -16.074 1.00 96.75 89 GLU A N 1
ATOM 679 C CA . GLU A 1 89 ? -3.510 -7.714 -16.526 1.00 96.75 89 GLU A CA 1
ATOM 680 C C . GLU A 1 89 ? -3.955 -6.305 -16.949 1.00 96.75 89 GLU A C 1
ATOM 682 O O . GLU A 1 89 ? -4.804 -6.144 -17.829 1.00 96.75 89 GLU A O 1
ATOM 687 N N . ARG A 1 90 ? -3.359 -5.261 -16.360 1.00 94.81 90 ARG A N 1
ATOM 688 C CA . ARG A 1 90 ? -3.530 -3.862 -16.785 1.00 94.81 90 ARG A CA 1
ATOM 689 C C . ARG A 1 90 ? -2.571 -3.456 -17.902 1.00 94.81 90 ARG A C 1
ATOM 691 O O . ARG A 1 90 ? -2.540 -2.283 -18.275 1.00 94.81 90 ARG A O 1
ATOM 698 N N . GLY A 1 91 ? -1.827 -4.398 -18.470 1.00 96.31 91 GLY A N 1
ATOM 699 C CA . GLY A 1 91 ? -0.920 -4.202 -19.594 1.00 96.31 91 GLY A CA 1
ATOM 700 C C . GLY A 1 91 ? 0.375 -3.485 -19.231 1.00 96.31 91 GLY A C 1
ATOM 701 O O . GLY A 1 91 ? 0.914 -2.806 -20.100 1.00 96.31 91 GLY A O 1
ATOM 702 N N . PHE A 1 92 ? 0.824 -3.557 -17.976 1.00 97.31 92 PHE A N 1
ATOM 703 C CA . PHE A 1 92 ? 2.123 -3.038 -17.546 1.00 97.31 92 PHE A CA 1
ATOM 704 C C . PHE A 1 92 ? 3.129 -4.176 -17.406 1.00 97.31 92 PHE A C 1
ATOM 706 O O . PHE A 1 92 ? 2.824 -5.200 -16.804 1.00 97.31 92 PHE A O 1
ATOM 713 N N . ASP A 1 93 ? 4.338 -3.976 -17.920 1.00 97.44 93 ASP A N 1
ATOM 714 C CA . ASP A 1 93 ? 5.479 -4.823 -17.583 1.00 97.44 93 ASP A CA 1
ATOM 715 C C . ASP A 1 93 ? 6.008 -4.425 -16.199 1.00 97.44 93 ASP A C 1
ATOM 717 O O . ASP A 1 93 ? 6.046 -3.239 -15.862 1.00 97.44 93 ASP A O 1
ATOM 721 N N . VAL A 1 94 ? 6.419 -5.399 -15.392 1.00 97.25 94 VAL A N 1
ATOM 722 C CA . VAL A 1 94 ? 6.931 -5.170 -14.038 1.00 97.25 94 VAL A CA 1
ATOM 723 C C . VAL A 1 94 ? 8.351 -5.688 -13.960 1.00 97.25 94 VAL A C 1
ATOM 725 O O . VAL A 1 94 ? 8.617 -6.871 -14.166 1.00 97.25 94 VAL A O 1
ATOM 728 N N . ARG A 1 95 ? 9.287 -4.806 -13.617 1.00 95.38 95 ARG A N 1
ATOM 729 C CA . ARG A 1 95 ? 10.705 -5.158 -13.579 1.00 95.38 95 ARG A CA 1
ATOM 730 C C . ARG A 1 95 ? 11.375 -4.705 -12.301 1.00 95.38 95 ARG A C 1
ATOM 732 O O . ARG A 1 95 ? 11.054 -3.669 -11.719 1.00 95.38 95 ARG A O 1
ATOM 739 N N . ARG A 1 96 ? 12.386 -5.482 -11.917 1.00 93.62 96 ARG A N 1
ATOM 740 C CA . ARG A 1 96 ? 13.393 -5.057 -10.952 1.00 93.62 96 ARG A CA 1
ATOM 741 C C . ARG A 1 96 ? 14.657 -4.629 -11.683 1.00 93.62 96 ARG A C 1
ATOM 743 O O . ARG A 1 96 ? 15.060 -5.301 -12.630 1.00 93.62 96 ARG A O 1
ATOM 750 N N . GLY A 1 97 ? 15.284 -3.540 -11.255 1.00 88.12 97 GLY A N 1
ATOM 751 C CA . GLY A 1 97 ? 16.537 -3.100 -11.866 1.00 88.12 97 GLY A CA 1
ATOM 752 C C . GLY A 1 97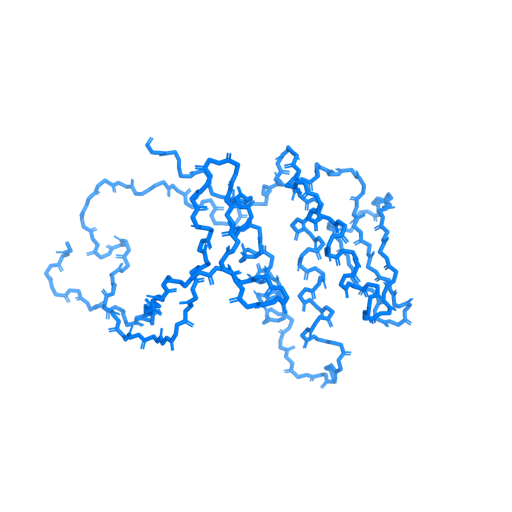 ? 17.343 -2.132 -11.015 1.00 88.12 97 GLY A C 1
ATOM 753 O O . GLY A 1 97 ? 16.859 -1.614 -10.007 1.00 88.12 97 GLY A O 1
ATOM 754 N N . ALA A 1 98 ? 18.580 -1.903 -11.453 1.00 77.38 98 ALA A N 1
ATOM 755 C CA . ALA A 1 98 ? 19.533 -1.055 -10.758 1.00 77.38 98 ALA A CA 1
ATOM 756 C C . ALA A 1 98 ? 19.058 0.406 -10.693 1.00 77.38 98 ALA A C 1
ATOM 758 O O . ALA A 1 98 ? 18.528 0.970 -11.653 1.00 77.38 98 ALA A O 1
ATOM 759 N N . GLU A 1 99 ? 19.276 1.018 -9.534 1.00 66.44 99 GLU A N 1
ATOM 760 C CA . GLU A 1 99 ? 18.944 2.407 -9.231 1.00 66.44 99 GLU A CA 1
ATOM 761 C C . GLU A 1 99 ? 19.852 3.393 -9.997 1.00 66.44 99 GLU A C 1
ATOM 763 O O . GLU A 1 99 ? 21.072 3.246 -10.012 1.00 66.44 99 GLU A O 1
ATOM 768 N N . LEU A 1 100 ? 19.262 4.446 -10.582 1.00 58.69 100 LEU A N 1
ATOM 769 C CA . LEU A 1 100 ? 19.976 5.598 -11.169 1.00 58.69 100 LEU A CA 1
ATOM 770 C C . LEU A 1 100 ? 19.912 6.845 -10.257 1.00 58.69 100 LEU A C 1
ATOM 772 O O . LEU A 1 100 ? 19.851 7.974 -10.735 1.00 58.69 100 LEU A O 1
ATOM 776 N N . GLY A 1 101 ? 19.881 6.644 -8.934 1.00 62.69 101 GLY A N 1
ATOM 777 C CA . GLY A 1 101 ? 19.753 7.709 -7.924 1.00 62.69 101 GLY A CA 1
ATOM 778 C C . GLY A 1 101 ? 18.332 8.263 -7.741 1.00 62.69 101 GLY A C 1
ATOM 779 O O . GLY A 1 101 ? 18.174 9.408 -7.325 1.00 62.69 101 GLY A O 1
ATOM 780 N N . GLY A 1 102 ? 17.311 7.479 -8.102 1.00 69.44 102 GLY A N 1
ATOM 781 C CA . GLY A 1 102 ? 15.900 7.878 -8.125 1.00 69.44 102 GLY A CA 1
ATOM 782 C C . GLY A 1 102 ? 15.046 7.298 -6.983 1.00 69.44 102 GLY A C 1
ATOM 783 O O . GLY A 1 102 ? 15.582 6.787 -6.003 1.00 69.44 102 GLY A O 1
ATOM 784 N N . PRO A 1 103 ? 13.706 7.384 -7.082 1.00 83.12 103 PRO A N 1
ATOM 785 C CA . PRO A 1 103 ? 12.789 6.799 -6.101 1.00 83.12 103 PRO A CA 1
ATOM 786 C C . PRO A 1 103 ? 12.908 5.267 -6.033 1.00 83.12 103 PRO A C 1
ATOM 788 O O . PRO A 1 103 ? 13.448 4.625 -6.933 1.00 83.12 103 PRO A O 1
ATOM 791 N N . ASN A 1 104 ? 12.350 4.661 -4.976 1.00 88.19 104 ASN A N 1
ATOM 792 C CA . ASN A 1 104 ? 12.367 3.201 -4.809 1.00 88.19 104 ASN A CA 1
ATOM 793 C C . ASN A 1 104 ? 11.647 2.452 -5.946 1.00 88.19 104 ASN A C 1
ATOM 795 O O . ASN A 1 104 ? 11.930 1.278 -6.184 1.00 88.19 104 ASN A O 1
ATOM 799 N N . GLY A 1 105 ? 10.721 3.119 -6.626 1.00 91.12 105 GLY A N 1
ATOM 800 C CA . GLY A 1 105 ? 10.050 2.643 -7.822 1.00 91.12 105 GLY A CA 1
ATOM 801 C C . GLY A 1 105 ? 9.448 3.810 -8.593 1.00 91.12 105 GLY A C 1
ATOM 802 O O . GLY A 1 105 ? 9.475 4.945 -8.115 1.00 91.12 105 GLY A O 1
ATOM 803 N N . TYR A 1 106 ? 8.992 3.535 -9.809 1.00 92.19 106 TYR A N 1
ATOM 804 C CA . TYR A 1 106 ? 8.230 4.487 -10.608 1.00 92.19 106 TYR A CA 1
ATOM 805 C C . TYR A 1 106 ? 7.366 3.765 -11.640 1.00 92.19 106 TYR A C 1
ATOM 807 O O . TYR A 1 106 ? 7.691 2.660 -12.089 1.00 92.19 106 TYR A O 1
ATOM 815 N N . THR A 1 107 ? 6.312 4.452 -12.071 1.00 93.00 107 THR A N 1
ATOM 816 C CA . THR A 1 107 ? 5.429 4.029 -13.155 1.00 93.00 107 THR A CA 1
ATOM 817 C C . THR A 1 107 ? 5.642 4.918 -14.379 1.00 93.00 107 THR A C 1
ATOM 819 O O . THR A 1 107 ? 5.389 6.123 -14.341 1.00 93.00 107 THR A O 1
ATOM 822 N N . ASP A 1 108 ? 6.081 4.324 -15.486 1.00 92.12 108 ASP A N 1
ATOM 823 C CA . ASP A 1 108 ? 6.047 4.935 -16.813 1.00 92.12 108 ASP A CA 1
ATOM 824 C C . ASP A 1 108 ? 4.746 4.533 -17.518 1.00 92.12 108 ASP A C 1
ATOM 826 O O . ASP A 1 108 ? 4.610 3.428 -18.047 1.00 92.12 108 ASP A O 1
ATOM 830 N N . PHE A 1 109 ? 3.774 5.445 -17.524 1.00 91.25 109 PHE A N 1
ATOM 831 C CA . PHE A 1 109 ? 2.485 5.236 -18.185 1.00 91.25 109 PHE A CA 1
ATOM 832 C C . PHE A 1 109 ? 2.596 5.176 -19.714 1.00 91.25 109 PHE A C 1
ATOM 834 O O . PHE A 1 109 ? 1.806 4.480 -20.350 1.00 91.25 109 PHE A O 1
ATOM 841 N N . GLY A 1 110 ? 3.568 5.875 -20.311 1.00 90.75 110 GLY A N 1
ATOM 842 C CA . GLY A 1 110 ? 3.761 5.897 -21.762 1.00 90.75 110 GLY A CA 1
ATOM 843 C C . GLY A 1 110 ? 4.393 4.604 -22.271 1.00 90.75 110 GLY A C 1
ATOM 844 O O . GLY A 1 110 ? 3.921 4.024 -23.247 1.00 90.75 110 GLY A O 1
ATOM 845 N N . GLY A 1 111 ? 5.429 4.130 -21.574 1.00 92.62 111 GLY A N 1
ATOM 846 C CA . GLY A 1 111 ? 6.094 2.853 -21.841 1.00 92.62 111 GLY A CA 1
ATOM 847 C C . GLY A 1 111 ? 5.380 1.627 -21.264 1.00 92.62 111 GLY A C 1
ATOM 848 O O . GLY A 1 111 ? 5.779 0.504 -21.565 1.00 92.62 111 GLY A O 1
ATOM 849 N N . ARG A 1 112 ? 4.332 1.833 -20.454 1.00 95.44 112 ARG A N 1
ATOM 850 C CA . ARG A 1 112 ? 3.614 0.801 -19.686 1.00 95.44 112 ARG A CA 1
ATOM 851 C C . ARG A 1 112 ? 4.563 -0.085 -18.878 1.00 95.44 112 ARG A C 1
ATOM 853 O O . ARG A 1 112 ? 4.541 -1.309 -18.981 1.00 95.44 112 ARG A O 1
ATOM 860 N N . LEU A 1 113 ? 5.406 0.553 -18.077 1.00 95.12 113 LEU A N 1
ATOM 861 C CA . LEU A 1 113 ? 6.424 -0.106 -17.267 1.00 95.12 113 LEU A CA 1
ATOM 862 C C . LEU A 1 113 ? 6.307 0.335 -15.808 1.00 95.12 113 LEU A C 1
ATOM 864 O O . LEU A 1 113 ? 6.260 1.527 -15.517 1.00 95.12 113 LEU A O 1
ATOM 868 N N . VAL A 1 114 ? 6.323 -0.628 -14.894 1.00 96.62 114 VAL A N 1
ATOM 869 C CA . VAL A 1 114 ? 6.526 -0.406 -13.462 1.00 96.62 1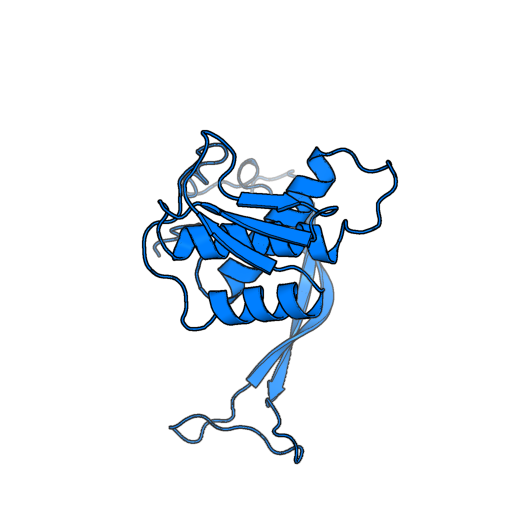14 VAL A CA 1
ATOM 870 C C . VAL A 1 114 ? 7.913 -0.915 -13.091 1.00 96.62 114 VAL A C 1
ATOM 872 O O . VAL A 1 114 ? 8.226 -2.097 -13.247 1.00 96.62 114 VAL A O 1
ATOM 875 N N . MET A 1 115 ? 8.752 -0.015 -12.588 1.00 95.62 115 MET A N 1
ATOM 876 C CA . MET A 1 115 ? 10.092 -0.338 -12.108 1.00 95.62 115 MET A CA 1
ATOM 877 C C . MET A 1 115 ? 10.132 -0.318 -10.588 1.00 95.62 115 MET A C 1
ATOM 879 O O . MET A 1 115 ? 9.660 0.627 -9.961 1.00 95.62 115 MET A O 1
ATOM 883 N N . VAL A 1 116 ? 10.784 -1.317 -9.999 1.00 95.50 116 VAL A N 1
ATOM 884 C CA . VAL A 1 116 ? 11.159 -1.342 -8.580 1.00 95.50 116 VAL A CA 1
ATOM 885 C C . VAL A 1 116 ? 12.670 -1.526 -8.486 1.00 95.50 116 VAL A C 1
ATOM 887 O O . VAL A 1 116 ? 13.238 -2.370 -9.178 1.00 95.50 116 VAL A O 1
ATOM 890 N N . ARG A 1 117 ? 13.352 -0.754 -7.638 1.00 93.38 117 ARG A N 1
ATOM 891 C CA . ARG A 1 117 ? 14.803 -0.915 -7.462 1.00 93.38 117 ARG A CA 1
ATOM 892 C C . ARG A 1 117 ? 15.145 -2.305 -6.918 1.00 93.38 117 ARG A C 1
ATOM 894 O O . ARG A 1 117 ? 14.402 -2.872 -6.114 1.00 93.38 117 ARG A O 1
ATOM 901 N N . ASP A 1 118 ? 16.267 -2.869 -7.347 1.00 92.62 118 ASP A N 1
ATOM 902 C CA . ASP A 1 118 ? 16.668 -4.231 -6.978 1.00 92.62 118 ASP A CA 1
ATOM 903 C C . ASP A 1 118 ? 17.508 -4.327 -5.685 1.00 92.62 118 ASP A C 1
ATOM 905 O O . ASP A 1 118 ? 17.554 -5.371 -5.033 1.00 92.62 118 ASP A O 1
ATOM 909 N N . ASN A 1 119 ? 18.099 -3.225 -5.239 1.00 90.94 119 ASN A N 1
ATOM 910 C CA . ASN A 1 119 ? 18.915 -3.112 -4.026 1.00 90.94 119 ASN A CA 1
ATOM 911 C C . ASN A 1 119 ? 18.083 -2.790 -2.760 1.00 90.94 119 ASN A C 1
ATOM 913 O O . ASN A 1 119 ? 18.509 -2.011 -1.900 1.00 90.94 119 ASN A O 1
ATOM 917 N N . VAL A 1 120 ? 16.882 -3.363 -2.640 1.00 91.12 120 VAL A N 1
ATOM 918 C CA . VAL A 1 120 ? 16.051 -3.335 -1.419 1.00 91.12 120 VAL A CA 1
ATOM 919 C C . VAL A 1 120 ? 15.593 -4.732 -1.046 1.00 91.12 120 VAL A C 1
ATOM 921 O O . VAL A 1 120 ? 15.430 -5.594 -1.910 1.00 91.12 120 VAL A O 1
ATOM 924 N N . ALA A 1 121 ? 15.356 -4.926 0.251 1.00 93.50 121 ALA A N 1
ATOM 925 C CA . ALA A 1 121 ? 14.773 -6.151 0.773 1.00 93.50 121 ALA A CA 1
ATOM 926 C C . ALA A 1 121 ? 13.372 -6.399 0.188 1.00 93.50 121 ALA A C 1
ATOM 928 O O . ALA A 1 121 ? 12.664 -5.458 -0.184 1.00 93.50 121 ALA A O 1
ATOM 929 N N . ASP A 1 122 ? 12.955 -7.662 0.151 1.00 94.12 122 ASP A N 1
ATOM 930 C CA . ASP A 1 122 ? 11.720 -8.088 -0.514 1.00 94.12 122 ASP A CA 1
ATOM 931 C C . ASP A 1 122 ? 10.476 -7.413 0.079 1.00 94.12 122 ASP A C 1
ATOM 933 O O . ASP A 1 122 ? 9.579 -7.001 -0.657 1.00 94.12 122 ASP A O 1
ATOM 937 N N . ALA A 1 123 ? 10.446 -7.212 1.402 1.00 93.75 123 ALA A N 1
ATOM 938 C CA . ALA A 1 123 ? 9.369 -6.486 2.078 1.00 93.75 123 ALA A CA 1
ATOM 939 C C . ALA A 1 123 ? 9.213 -5.048 1.549 1.00 93.75 123 ALA A C 1
ATOM 941 O O . ALA A 1 123 ? 8.099 -4.591 1.280 1.00 93.75 123 ALA A O 1
ATOM 942 N N . GLN A 1 124 ? 10.329 -4.341 1.357 1.00 93.94 124 GLN A N 1
ATOM 943 C CA . GLN A 1 124 ? 10.325 -2.998 0.786 1.00 93.94 124 GLN A CA 1
ATOM 944 C C . GLN A 1 124 ? 9.960 -3.020 -0.699 1.00 93.94 124 GLN A C 1
ATOM 946 O O . GLN A 1 124 ? 9.189 -2.168 -1.135 1.00 93.94 124 GLN A O 1
ATOM 951 N N . ALA A 1 125 ? 10.467 -3.992 -1.462 1.00 95.19 125 ALA A N 1
ATOM 952 C CA . ALA A 1 125 ? 10.143 -4.140 -2.878 1.00 95.19 125 ALA A CA 1
ATOM 953 C C . ALA A 1 125 ? 8.632 -4.319 -3.091 1.00 95.19 125 ALA A C 1
ATOM 955 O O . ALA A 1 125 ? 8.045 -3.649 -3.935 1.00 95.19 125 ALA A O 1
ATOM 956 N N . VAL A 1 126 ? 7.984 -5.157 -2.277 1.00 96.44 126 VAL A N 1
ATOM 957 C CA . VAL A 1 126 ? 6.533 -5.375 -2.330 1.00 96.44 126 VAL A CA 1
ATOM 958 C C . VAL A 1 126 ? 5.741 -4.146 -1.891 1.00 96.44 126 VAL A C 1
ATOM 960 O O . VAL A 1 126 ? 4.745 -3.819 -2.535 1.00 96.44 126 VAL A O 1
ATOM 963 N N . LYS A 1 127 ? 6.175 -3.429 -0.843 1.00 95.12 127 LYS A N 1
ATOM 964 C CA . LYS A 1 127 ? 5.553 -2.146 -0.465 1.00 95.12 127 LYS A CA 1
ATOM 965 C C . LYS A 1 127 ? 5.595 -1.162 -1.631 1.00 95.12 127 LYS A C 1
ATOM 967 O O . LYS A 1 127 ? 4.586 -0.538 -1.939 1.00 95.12 127 LYS A O 1
ATOM 972 N N . THR A 1 128 ? 6.757 -1.033 -2.266 1.00 95.56 128 THR A N 1
ATOM 973 C CA . THR A 1 128 ? 6.933 -0.161 -3.425 1.00 95.56 128 THR A CA 1
ATOM 974 C C . THR A 1 128 ? 6.060 -0.614 -4.593 1.00 95.56 128 THR A C 1
ATOM 976 O O . THR A 1 128 ? 5.354 0.209 -5.158 1.00 95.56 128 THR A O 1
ATOM 979 N N . LEU A 1 129 ? 6.007 -1.908 -4.909 1.00 97.44 129 LEU A N 1
ATOM 980 C CA . LEU A 1 129 ? 5.147 -2.405 -5.985 1.00 97.44 129 LEU A CA 1
ATOM 981 C C . LEU A 1 129 ? 3.657 -2.138 -5.714 1.00 97.44 129 LEU A C 1
ATOM 983 O O . LEU A 1 129 ? 2.919 -1.787 -6.629 1.00 97.44 129 LEU A O 1
ATOM 987 N N . ALA A 1 130 ? 3.211 -2.256 -4.461 1.00 97.25 130 ALA A N 1
ATOM 988 C CA . ALA A 1 130 ? 1.842 -1.923 -4.072 1.00 97.25 130 ALA A CA 1
ATOM 989 C C . ALA A 1 130 ? 1.536 -0.418 -4.207 1.00 97.25 130 ALA A C 1
ATOM 991 O O . ALA A 1 130 ? 0.416 -0.059 -4.565 1.00 97.25 130 ALA A O 1
ATOM 992 N N . HIS A 1 131 ? 2.524 0.447 -3.954 1.00 95.81 131 HIS A N 1
ATOM 993 C CA . HIS A 1 131 ? 2.420 1.891 -4.185 1.00 95.81 131 HIS A CA 1
ATOM 994 C C . HIS A 1 131 ? 2.232 2.189 -5.680 1.00 95.81 131 HIS A C 1
ATOM 996 O O . HIS A 1 131 ? 1.255 2.831 -6.065 1.00 95.81 131 HIS A O 1
ATOM 1002 N N . GLU A 1 132 ? 3.097 1.638 -6.535 1.00 96.25 132 GLU A N 1
ATOM 1003 C CA . GLU A 1 132 ? 2.990 1.809 -7.990 1.00 96.25 132 GLU A CA 1
ATOM 1004 C C . GLU A 1 132 ? 1.687 1.212 -8.547 1.00 96.25 132 GLU A C 1
ATOM 1006 O O . GLU A 1 132 ? 1.037 1.810 -9.402 1.00 96.25 132 GLU A O 1
ATOM 1011 N N . ALA A 1 133 ? 1.219 0.082 -8.005 1.00 96.75 133 ALA A N 1
ATOM 1012 C CA . ALA A 1 133 ? -0.099 -0.458 -8.334 1.00 96.75 133 ALA A CA 1
ATOM 1013 C C . ALA A 1 133 ? -1.237 0.514 -7.984 1.00 96.75 133 ALA A C 1
ATOM 1015 O O . ALA A 1 133 ? -2.197 0.621 -8.745 1.00 96.75 133 ALA A O 1
ATOM 1016 N N . GLY A 1 134 ? -1.122 1.267 -6.886 1.00 94.44 134 GLY A N 1
ATOM 1017 C CA . GLY A 1 134 ? -2.042 2.359 -6.564 1.00 94.44 134 GLY A CA 1
ATOM 1018 C C . GLY A 1 134 ? -2.084 3.417 -7.668 1.00 94.44 134 GLY A C 1
ATOM 1019 O O . GLY A 1 134 ? -3.165 3.756 -8.149 1.00 94.44 134 GLY A O 1
ATOM 1020 N N . HIS A 1 135 ? -0.921 3.871 -8.144 1.00 93.44 135 HIS A N 1
ATOM 1021 C CA . HIS A 1 135 ? -0.839 4.802 -9.273 1.00 93.44 135 HIS A CA 1
ATOM 1022 C C . HIS A 1 135 ? -1.468 4.246 -10.552 1.00 93.44 135 HIS A C 1
ATOM 1024 O O . HIS A 1 135 ? -2.262 4.930 -11.199 1.00 93.44 135 HIS A O 1
ATOM 1030 N N . VAL A 1 136 ? -1.165 2.996 -10.901 1.00 94.31 136 VAL A N 1
ATOM 1031 C CA . VAL A 1 136 ? -1.717 2.337 -12.090 1.00 94.31 136 VAL A CA 1
ATOM 1032 C C . VAL A 1 136 ? -3.239 2.191 -11.993 1.00 94.31 136 VAL A C 1
ATOM 1034 O O . VAL A 1 136 ? -3.940 2.397 -12.976 1.00 94.31 136 VAL A O 1
ATOM 1037 N N . LEU A 1 137 ? -3.792 1.854 -10.831 1.00 93.06 137 LEU A N 1
ATOM 1038 C CA . LEU A 1 137 ? -5.234 1.628 -10.703 1.00 93.06 137 LEU A CA 1
ATOM 1039 C C . LEU A 1 137 ? -6.054 2.917 -10.636 1.00 93.06 137 LEU A C 1
ATOM 1041 O O . LEU A 1 137 ? -7.204 2.912 -11.075 1.00 93.06 137 LEU A O 1
ATOM 1045 N N . LEU A 1 138 ? -5.494 3.983 -10.065 1.00 90.62 138 LEU A N 1
ATOM 1046 C CA . LEU A 1 138 ? -6.243 5.197 -9.738 1.00 90.62 138 LEU A CA 1
ATOM 1047 C C . LEU A 1 138 ? -5.957 6.361 -10.698 1.00 90.62 138 LEU A C 1
ATOM 1049 O O . LEU A 1 138 ? -6.817 7.225 -10.877 1.00 90.62 138 LEU A O 1
ATOM 1053 N N . HIS A 1 139 ? -4.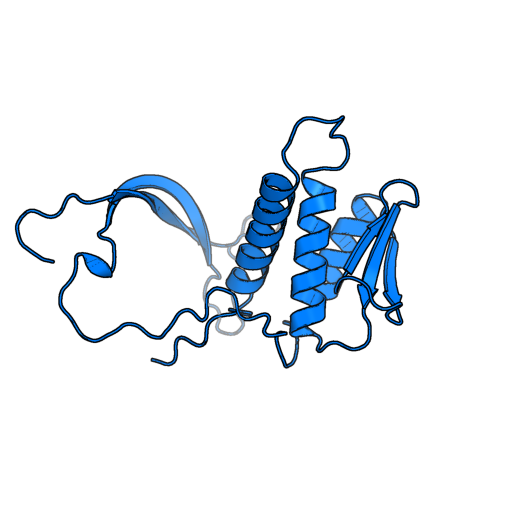771 6.408 -11.319 1.00 87.50 139 HIS A N 1
ATOM 1054 C CA . HIS A 1 139 ? -4.268 7.629 -11.967 1.00 87.50 139 HIS A CA 1
ATOM 1055 C C . HIS A 1 139 ? -3.914 7.475 -13.459 1.00 87.50 139 HIS A C 1
ATOM 1057 O O . HIS A 1 139 ? -3.360 8.405 -14.038 1.00 87.50 139 HIS A O 1
ATOM 1063 N N . GLN A 1 140 ? -4.260 6.351 -14.104 1.00 75.56 140 GLN A N 1
ATOM 1064 C CA . GLN A 1 140 ? -3.964 6.083 -15.528 1.00 75.56 140 GLN A CA 1
ATOM 1065 C C . GLN A 1 140 ? -4.457 7.168 -16.501 1.00 75.56 140 GLN A C 1
ATOM 1067 O O . GLN A 1 140 ? -3.717 7.558 -17.400 1.00 75.56 140 GLN A O 1
ATOM 1072 N N . ASP A 1 141 ? -5.683 7.663 -16.313 1.00 68.19 141 ASP A N 1
ATOM 1073 C CA . ASP A 1 141 ? -6.363 8.553 -17.269 1.00 68.19 141 ASP A CA 1
ATOM 1074 C C . ASP A 1 141 ? -6.453 10.012 -16.789 1.00 68.19 141 ASP A C 1
ATOM 1076 O O . ASP A 1 141 ? -7.223 10.818 -17.324 1.00 68.19 141 ASP A O 1
ATOM 1080 N N . GLN A 1 142 ? -5.694 10.389 -15.757 1.00 61.66 142 GLN A N 1
ATOM 1081 C CA . GLN A 1 142 ? -5.850 11.708 -15.153 1.00 61.66 142 GLN A CA 1
ATOM 1082 C C . GLN A 1 142 ? -5.142 12.812 -15.948 1.00 61.66 142 GLN A C 1
ATOM 1084 O O . GLN A 1 142 ? -4.006 13.209 -15.687 1.00 61.66 142 GLN A O 1
ATOM 1089 N N . ALA A 1 143 ? -5.896 13.395 -16.880 1.00 51.66 143 ALA A N 1
ATOM 1090 C CA . ALA A 1 143 ? -5.660 14.734 -17.394 1.00 51.66 143 ALA A CA 1
ATOM 1091 C C . ALA A 1 143 ? -5.799 15.778 -16.257 1.00 51.66 143 ALA A C 1
ATOM 1093 O O . ALA A 1 143 ? -6.868 16.322 -15.985 1.00 51.66 143 ALA A O 1
ATOM 1094 N N . SER A 1 144 ? -4.675 16.066 -15.601 1.00 52.88 144 SER A N 1
ATOM 1095 C CA . SER A 1 144 ? -4.302 17.401 -15.110 1.00 52.88 144 SER A CA 1
ATOM 1096 C C . SER A 1 144 ? -5.115 18.081 -13.987 1.00 52.88 144 SER A C 1
ATOM 1098 O O . SER A 1 144 ? -5.237 19.309 -14.040 1.00 52.88 144 SER A O 1
ATOM 1100 N N . ARG A 1 145 ? -5.667 17.397 -12.970 1.00 54.22 145 ARG A N 1
ATOM 1101 C CA . ARG A 1 145 ? -6.419 18.125 -11.911 1.00 54.22 145 ARG A CA 1
ATOM 1102 C C . ARG A 1 145 ? -6.089 17.847 -10.450 1.00 54.22 145 ARG A C 1
ATOM 1104 O O . ARG A 1 145 ? -6.370 18.731 -9.642 1.00 54.22 145 ARG A O 1
ATOM 1111 N N . ASP A 1 146 ? -5.424 16.750 -10.115 1.00 60.72 146 ASP A N 1
ATOM 1112 C CA . ASP A 1 146 ? -5.106 16.476 -8.716 1.00 60.72 146 ASP A CA 1
ATOM 1113 C C . ASP A 1 146 ? -3.699 16.946 -8.343 1.00 60.72 146 ASP A C 1
ATOM 1115 O O . ASP A 1 146 ? -2.721 16.784 -9.077 1.00 60.72 146 ASP A O 1
ATOM 1119 N N . CYS A 1 147 ? -3.603 17.602 -7.183 1.00 78.88 147 CYS A N 1
ATOM 1120 C CA . CYS A 1 147 ? -2.326 17.981 -6.597 1.00 78.88 147 CYS A CA 1
ATOM 1121 C C . CYS A 1 147 ? -1.489 16.712 -6.432 1.00 78.88 147 CYS A C 1
ATOM 1123 O O . CYS A 1 147 ? -1.973 15.750 -5.841 1.00 78.88 147 CYS A O 1
ATOM 1125 N N . ARG A 1 148 ? -0.228 16.716 -6.886 1.00 82.88 148 ARG A N 1
ATOM 1126 C CA . ARG A 1 148 ? 0.682 15.565 -6.750 1.00 82.88 148 ARG A CA 1
ATOM 1127 C C . ARG A 1 148 ? 0.653 14.960 -5.343 1.00 82.88 148 ARG A C 1
ATOM 1129 O O . ARG A 1 148 ? 0.659 13.749 -5.203 1.00 82.88 148 ARG A O 1
ATOM 1136 N N . GLY A 1 149 ? 0.556 15.794 -4.306 1.00 84.75 149 GLY A N 1
ATOM 1137 C CA . GLY A 1 149 ? 0.460 15.317 -2.926 1.00 84.75 149 GLY A CA 1
ATOM 1138 C C . GLY A 1 149 ? -0.749 14.414 -2.648 1.00 84.75 149 GLY A C 1
ATOM 1139 O O . GLY A 1 149 ? -0.620 13.488 -1.862 1.00 84.75 149 GLY A O 1
ATOM 1140 N N . ILE A 1 150 ? -1.897 14.639 -3.296 1.00 85.31 150 ILE A N 1
ATOM 1141 C CA . ILE A 1 150 ? -3.085 13.778 -3.168 1.00 85.31 150 ILE A CA 1
ATOM 1142 C C . ILE A 1 150 ? -2.798 12.412 -3.788 1.00 85.31 150 ILE A C 1
ATOM 1144 O O . ILE A 1 150 ? -2.961 11.401 -3.114 1.00 85.31 150 ILE A O 1
ATOM 1148 N N . LEU A 1 151 ? -2.270 12.396 -5.015 1.00 88.19 151 LEU A N 1
ATOM 1149 C CA . LEU A 1 151 ? -1.932 11.163 -5.731 1.00 88.19 151 LEU A CA 1
ATOM 1150 C C . LEU A 1 151 ? -0.949 10.288 -4.934 1.00 88.19 151 LEU A C 1
ATOM 1152 O O . LEU A 1 151 ? -1.105 9.073 -4.844 1.00 88.19 151 LEU A O 1
ATOM 1156 N N . GLU A 1 152 ? 0.064 10.910 -4.335 1.00 88.12 152 GLU A N 1
ATOM 1157 C CA . GLU A 1 152 ? 1.073 10.222 -3.520 1.00 88.12 152 GLU A CA 1
ATOM 1158 C C . GLU A 1 152 ? 0.463 9.697 -2.208 1.00 88.12 152 GLU A C 1
ATOM 1160 O O . GLU A 1 152 ? 0.765 8.582 -1.787 1.00 88.12 152 GLU A O 1
ATOM 1165 N N . VAL A 1 153 ? -0.442 10.458 -1.573 1.00 89.31 153 VAL A N 1
ATOM 1166 C CA . VAL A 1 153 ? -1.166 10.017 -0.366 1.00 89.31 153 VAL A CA 1
ATOM 1167 C C . VAL A 1 153 ? -2.081 8.835 -0.671 1.00 89.31 153 VAL A C 1
ATOM 1169 O O . VAL A 1 153 ? -2.148 7.896 0.124 1.00 89.31 153 VAL A O 1
ATOM 1172 N N . GLU A 1 154 ? -2.779 8.848 -1.802 1.00 90.44 154 GLU A N 1
ATOM 1173 C CA . GLU A 1 154 ? -3.651 7.750 -2.217 1.00 90.44 154 GLU A CA 1
ATOM 1174 C C . GLU A 1 154 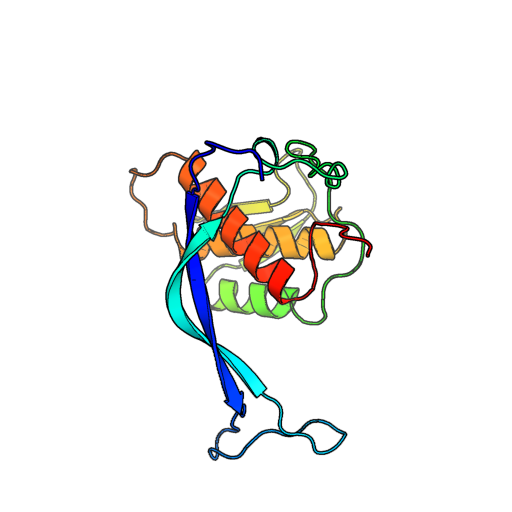? -2.847 6.482 -2.517 1.00 90.44 154 GLU A C 1
ATOM 1176 O O . GLU A 1 154 ? -3.160 5.416 -1.980 1.00 90.44 154 GLU A O 1
ATOM 1181 N N . ALA A 1 155 ? -1.763 6.596 -3.288 1.00 91.00 155 ALA A N 1
ATOM 1182 C CA . ALA A 1 155 ? -0.878 5.472 -3.588 1.00 91.00 155 ALA A CA 1
ATOM 1183 C C . ALA A 1 155 ? -0.214 4.898 -2.327 1.00 91.00 155 ALA A C 1
ATOM 1185 O O . ALA A 1 155 ? -0.205 3.681 -2.118 1.00 91.00 155 ALA A O 1
ATOM 1186 N N . GLU A 1 156 ? 0.258 5.759 -1.425 1.00 90.94 156 GLU A N 1
ATOM 1187 C CA . GLU A 1 156 ? 0.833 5.326 -0.151 1.00 90.94 156 GLU A CA 1
ATOM 1188 C C . GLU A 1 156 ? -0.222 4.689 0.768 1.00 90.94 156 GLU A C 1
ATOM 1190 O O . GLU A 1 156 ? 0.072 3.716 1.466 1.00 90.94 156 GLU A O 1
ATOM 1195 N N . SER A 1 157 ? -1.473 5.160 0.726 1.00 90.38 157 SER A N 1
ATOM 1196 C CA . SER A 1 157 ? -2.588 4.548 1.461 1.00 90.38 157 SER A CA 1
ATOM 1197 C C . SER A 1 157 ? -2.901 3.142 0.945 1.00 90.38 157 SER A C 1
ATOM 1199 O O . SER A 1 157 ? -3.103 2.227 1.746 1.00 90.38 157 SER A O 1
ATOM 1201 N N . VAL A 1 158 ? -2.895 2.938 -0.378 1.00 93.38 158 VAL A N 1
ATOM 1202 C CA . VAL A 1 158 ? -3.028 1.605 -0.990 1.00 93.38 158 VAL A CA 1
ATOM 1203 C C . VAL A 1 158 ? -1.887 0.697 -0.533 1.00 93.38 158 VAL A C 1
ATOM 1205 O O . VAL A 1 158 ? -2.147 -0.396 -0.025 1.00 93.38 158 VAL A O 1
ATOM 1208 N N . ALA A 1 159 ? -0.638 1.163 -0.632 1.00 93.31 159 ALA A N 1
ATOM 1209 C CA . ALA A 1 159 ? 0.530 0.404 -0.196 1.00 93.31 159 ALA A CA 1
ATOM 1210 C C . ALA A 1 159 ? 0.429 0.003 1.280 1.00 93.31 159 ALA A C 1
ATOM 1212 O O . ALA A 1 159 ? 0.660 -1.159 1.623 1.00 93.31 159 ALA A O 1
ATOM 1213 N N . TYR A 1 160 ? 0.023 0.934 2.147 1.00 89.56 160 TYR A N 1
ATOM 1214 C CA . TYR A 1 160 ? -0.169 0.683 3.572 1.00 89.56 160 TYR A CA 1
ATOM 1215 C C . TYR A 1 160 ? -1.259 -0.361 3.830 1.00 89.56 160 TYR A C 1
ATOM 1217 O O . TYR A 1 160 ? -1.024 -1.324 4.558 1.00 89.56 160 TYR A O 1
ATOM 1225 N N . MET A 1 161 ? -2.438 -0.220 3.217 1.00 90.31 161 MET A N 1
ATOM 1226 C CA . MET A 1 161 ? -3.544 -1.160 3.419 1.00 90.31 161 MET A CA 1
ATOM 1227 C C . MET A 1 161 ? -3.198 -2.568 2.931 1.00 90.31 161 MET A C 1
ATOM 1229 O O . MET A 1 161 ? -3.461 -3.538 3.642 1.00 90.31 161 MET A O 1
ATOM 1233 N N . VAL A 1 162 ? -2.584 -2.689 1.750 1.00 91.25 162 VAL A N 1
ATOM 1234 C CA . VAL A 1 162 ? -2.179 -3.983 1.181 1.00 91.25 162 VAL A CA 1
ATOM 1235 C C . VAL A 1 162 ? -1.128 -4.648 2.063 1.00 91.25 162 VAL A C 1
ATOM 1237 O O . VAL A 1 162 ? -1.295 -5.796 2.470 1.00 91.25 162 VAL A O 1
ATOM 1240 N N . THR A 1 163 ? -0.059 -3.932 2.411 1.00 88.69 163 THR A N 1
ATOM 1241 C CA . THR A 1 163 ? 1.013 -4.499 3.241 1.00 88.69 163 THR A CA 1
ATOM 1242 C C . THR A 1 163 ? 0.512 -4.854 4.645 1.00 88.69 163 THR A C 1
ATOM 1244 O O . THR A 1 163 ? 0.744 -5.973 5.105 1.00 88.69 163 THR A O 1
ATOM 1247 N N . SER A 1 164 ? -0.287 -3.989 5.276 1.00 85.81 164 SER A N 1
ATOM 1248 C CA . SER A 1 164 ? -0.920 -4.253 6.575 1.00 85.81 164 SER A CA 1
ATOM 1249 C C . SER A 1 164 ? -1.826 -5.490 6.549 1.00 85.81 164 SER A C 1
ATOM 1251 O O . SER A 1 164 ? -1.691 -6.367 7.404 1.00 85.81 164 SER A O 1
ATOM 1253 N N . ALA A 1 165 ? -2.687 -5.627 5.533 1.00 86.19 165 ALA A N 1
ATOM 1254 C CA . ALA A 1 165 ? -3.572 -6.786 5.377 1.00 86.19 165 ALA A CA 1
ATOM 1255 C C . ALA A 1 165 ? -2.808 -8.113 5.214 1.00 86.19 165 ALA A C 1
ATOM 1257 O O . ALA A 1 165 ? -3.336 -9.176 5.542 1.00 86.19 165 ALA A O 1
ATOM 1258 N N . HIS A 1 166 ? -1.562 -8.054 4.741 1.00 85.69 166 HIS A N 1
ATOM 1259 C CA . HIS A 1 166 ? -0.677 -9.204 4.574 1.00 85.69 166 HIS A CA 1
ATOM 1260 C C . HIS A 1 166 ? 0.367 -9.355 5.693 1.00 85.69 166 HIS A C 1
ATOM 1262 O O . HIS A 1 166 ? 1.302 -10.143 5.555 1.00 85.69 166 HIS A O 1
ATOM 1268 N N . GLY A 1 167 ? 0.215 -8.636 6.810 1.00 84.12 167 GLY A N 1
ATOM 1269 C CA . GLY A 1 167 ? 1.101 -8.749 7.974 1.00 84.12 167 GLY A CA 1
ATOM 1270 C C . GLY A 1 167 ? 2.464 -8.067 7.808 1.00 84.12 167 GLY A C 1
ATOM 1271 O O . GLY A 1 167 ? 3.305 -8.162 8.699 1.00 84.12 167 GLY A O 1
ATOM 1272 N N . LEU A 1 168 ? 2.675 -7.337 6.710 1.00 79.50 168 LEU A N 1
ATOM 1273 C CA . LEU A 1 168 ? 3.791 -6.412 6.522 1.00 79.50 168 LEU A CA 1
ATOM 1274 C C . LEU A 1 168 ? 3.426 -5.059 7.144 1.00 79.50 168 LEU A C 1
ATOM 1276 O O . LEU A 1 168 ? 3.259 -4.061 6.450 1.00 79.50 168 LEU A O 1
ATOM 1280 N N . ALA A 1 169 ? 3.227 -5.007 8.457 1.00 64.12 169 ALA A N 1
ATOM 1281 C CA . ALA A 1 169 ? 3.027 -3.716 9.102 1.00 64.12 169 ALA A CA 1
ATOM 1282 C C . ALA A 1 169 ? 4.366 -2.966 9.193 1.00 64.12 169 ALA A C 1
ATOM 1284 O O . ALA A 1 169 ? 5.339 -3.469 9.754 1.00 64.12 169 ALA A O 1
ATOM 1285 N N . SER A 1 170 ? 4.388 -1.724 8.706 1.00 50.38 170 SER A N 1
ATOM 1286 C CA . SER A 1 170 ? 5.463 -0.742 8.910 1.00 50.38 170 SER A CA 1
ATOM 1287 C C . SER A 1 170 ? 5.554 -0.217 10.351 1.00 50.38 170 SER A C 1
ATOM 1289 O O . SER A 1 170 ? 6.344 0.676 10.644 1.00 50.38 170 SER A O 1
ATOM 1291 N N . THR A 1 171 ? 4.783 -0.780 11.279 1.00 41.44 171 THR A N 1
ATOM 1292 C CA . THR A 1 171 ? 4.779 -0.407 12.689 1.00 41.44 171 THR A CA 1
ATOM 1293 C C . THR A 1 171 ? 5.134 -1.615 13.550 1.00 41.44 171 THR A C 1
ATOM 1295 O O . THR A 1 171 ? 4.346 -2.543 13.728 1.00 41.44 171 THR A O 1
ATOM 1298 N N . ARG A 1 172 ? 6.333 -1.589 14.150 1.00 35.12 172 ARG A N 1
ATOM 1299 C CA . ARG A 1 172 ? 6.600 -2.349 15.379 1.00 35.12 172 ARG A CA 1
ATOM 1300 C C . ARG A 1 172 ? 5.682 -1.797 16.471 1.00 35.12 172 ARG A C 1
ATOM 1302 O O . ARG A 1 172 ? 6.056 -0.877 17.186 1.00 35.12 172 ARG A O 1
ATOM 1309 N N . LEU A 1 173 ? 4.490 -2.361 16.606 1.00 27.25 173 LEU A N 1
ATOM 1310 C CA . LEU A 1 173 ? 3.758 -2.337 17.866 1.00 27.25 173 LEU A CA 1
ATOM 1311 C C . LEU A 1 173 ? 4.084 -3.649 18.572 1.00 27.25 173 LEU A C 1
ATOM 1313 O O . LEU A 1 173 ? 3.359 -4.633 18.473 1.00 27.25 173 LEU A O 1
ATOM 1317 N N . THR A 1 174 ? 5.255 -3.687 19.204 1.00 25.06 174 THR A N 1
ATOM 1318 C CA . THR A 1 174 ? 5.557 -4.717 20.199 1.00 25.06 174 THR A CA 1
ATOM 1319 C C . THR A 1 174 ? 4.613 -4.513 21.380 1.00 25.06 174 THR A C 1
ATOM 1321 O O . THR A 1 174 ? 4.614 -3.434 21.972 1.00 25.06 174 THR A O 1
ATOM 1324 N N . THR A 1 175 ? 3.789 -5.531 21.640 1.00 30.86 175 THR A N 1
ATOM 1325 C CA . THR A 1 175 ? 2.979 -5.728 22.856 1.00 30.86 175 THR A CA 1
ATOM 1326 C C . THR A 1 175 ? 3.787 -5.589 24.135 1.00 30.86 175 THR A C 1
ATOM 1328 O O . THR A 1 175 ? 4.979 -5.974 24.111 1.00 30.86 175 THR A O 1
#